Protein AF-A0A433X5P0-F1 (afdb_monomer_lite)

Foldseek 3Di:
DDPDVVVVVVVVVVVVVVVVVVVVVVCVVVVDPPPPPPDPPPPPPDPPVVVVVVVVVVVVVVQVVQCPDPDPHPVVVVD

Organism: NCBI:txid1783274

Structure (mmCIF, N/CA/C/O backbone):
data_AF-A0A433X5P0-F1
#
_entry.id   AF-A0A433X5P0-F1
#
loop_
_atom_site.group_PDB
_atom_site.id
_atom_site.type_symbol
_atom_site.label_atom_id
_atom_site.label_alt_id
_atom_site.label_comp_id
_atom_site.label_asym_id
_atom_site.label_entity_id
_atom_site.label_seq_id
_atom_site.pdbx_PDB_ins_code
_atom_site.Cartn_x
_atom_site.Cartn_y
_atom_site.Cartn_z
_atom_site.occupancy
_atom_site.B_iso_or_equiv
_atom_site.auth_seq_id
_atom_site.auth_comp_id
_atom_site.auth_asym_id
_atom_site.auth_atom_id
_atom_site.pdbx_PDB_model_num
ATOM 1 N N . MET A 1 1 ? -56.008 -2.640 46.249 1.00 50.25 1 MET A N 1
ATOM 2 C CA . MET A 1 1 ? -55.208 -3.118 45.106 1.00 50.25 1 MET A CA 1
ATOM 3 C C . MET A 1 1 ? -53.780 -2.693 45.367 1.00 50.25 1 MET A C 1
ATOM 5 O O . MET A 1 1 ? -53.456 -1.533 45.173 1.00 50.25 1 MET A O 1
ATOM 9 N N . SER A 1 2 ? -52.982 -3.572 45.966 1.00 55.06 2 SER A N 1
ATOM 10 C CA . SER A 1 2 ? -51.561 -3.314 46.188 1.00 55.06 2 SER A CA 1
ATOM 11 C C . SER A 1 2 ? -50.852 -3.487 44.851 1.00 55.06 2 SER A C 1
ATOM 13 O O . SER A 1 2 ? -50.785 -4.613 44.361 1.00 55.06 2 SER A O 1
ATOM 15 N N . GLU A 1 3 ? -50.376 -2.393 44.254 1.00 60.34 3 GLU A N 1
ATOM 16 C CA . GLU A 1 3 ? -49.383 -2.465 43.180 1.00 60.34 3 GLU A CA 1
ATOM 17 C C . GLU A 1 3 ? -48.267 -3.393 43.645 1.00 60.34 3 GLU A C 1
ATOM 19 O O . GLU A 1 3 ? -47.663 -3.188 44.703 1.00 60.34 3 GLU A O 1
ATOM 24 N N . ASN A 1 4 ? -48.055 -4.470 42.899 1.00 72.19 4 ASN A N 1
ATOM 25 C CA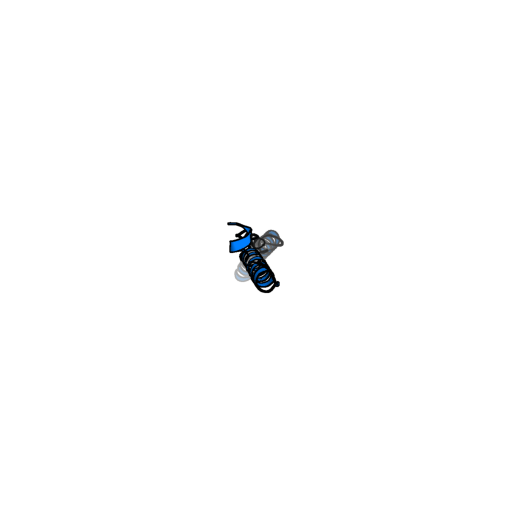 . ASN A 1 4 ? -47.074 -5.468 43.255 1.00 72.19 4 ASN A CA 1
ATOM 26 C C . ASN A 1 4 ? -45.696 -4.805 43.087 1.00 72.19 4 ASN A C 1
ATOM 28 O O . ASN A 1 4 ? -45.333 -4.426 41.972 1.00 72.19 4 ASN A O 1
ATOM 32 N N . PRO A 1 5 ? -44.900 -4.616 44.155 1.00 75.06 5 PRO A N 1
ATOM 33 C CA . PRO A 1 5 ? -43.641 -3.866 44.078 1.00 75.06 5 PRO A CA 1
ATOM 34 C C . PRO A 1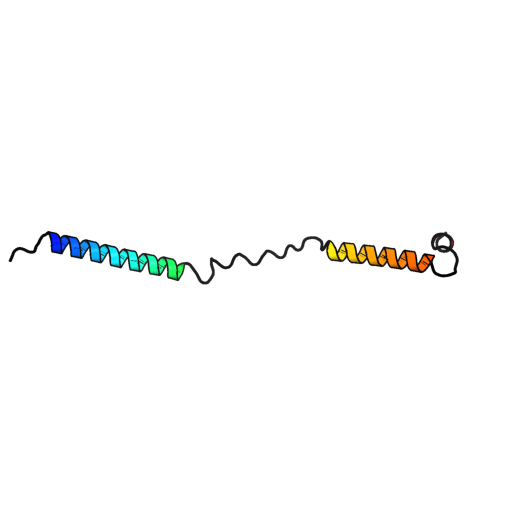 5 ? -42.628 -4.508 43.116 1.00 75.06 5 PRO A C 1
ATOM 36 O O . PRO A 1 5 ? -41.661 -3.870 42.700 1.00 75.06 5 PRO A O 1
ATOM 39 N N . ILE A 1 6 ? -42.859 -5.772 42.761 1.00 78.00 6 ILE A N 1
ATOM 40 C CA . ILE A 1 6 ? -42.115 -6.527 41.759 1.00 78.00 6 ILE A CA 1
ATOM 41 C C . ILE A 1 6 ? -42.452 -6.041 40.342 1.00 78.00 6 ILE A C 1
ATOM 43 O O . ILE A 1 6 ? -41.533 -5.830 39.558 1.00 78.00 6 ILE A O 1
ATOM 47 N N . GLU A 1 7 ? -43.724 -5.778 40.030 1.00 81.69 7 GLU A N 1
ATOM 48 C CA . GLU A 1 7 ? -44.168 -5.279 38.717 1.00 81.69 7 GLU A CA 1
ATOM 49 C C . GLU A 1 7 ? -43.591 -3.886 38.436 1.00 81.69 7 GLU A C 1
ATOM 51 O O . GLU A 1 7 ? -43.057 -3.634 37.358 1.00 81.69 7 GLU A O 1
ATOM 56 N N . ALA A 1 8 ? -43.563 -3.012 39.447 1.00 78.50 8 ALA A N 1
ATOM 57 C CA . ALA A 1 8 ? -42.947 -1.689 39.335 1.00 78.50 8 ALA A CA 1
ATOM 58 C C . ALA A 1 8 ? -41.424 -1.751 39.104 1.00 78.50 8 ALA A C 1
ATOM 60 O O . ALA A 1 8 ? -40.853 -0.894 38.427 1.00 78.50 8 ALA A O 1
ATOM 61 N N . ARG A 1 9 ? -40.740 -2.756 39.667 1.00 81.50 9 ARG A N 1
ATOM 62 C CA . ARG A 1 9 ? -39.308 -2.989 39.418 1.00 81.50 9 ARG A CA 1
ATOM 63 C C . ARG A 1 9 ? -39.072 -3.578 38.033 1.00 81.50 9 ARG A C 1
ATOM 65 O O . ARG A 1 9 ? -38.128 -3.154 37.373 1.00 81.50 9 ARG A O 1
ATOM 72 N N . LEU A 1 10 ? -39.936 -4.490 37.588 1.00 85.44 10 LEU A N 1
ATOM 73 C CA . LEU A 1 10 ? -39.879 -5.077 36.251 1.00 85.44 10 LEU A CA 1
ATOM 74 C C . LEU A 1 10 ? -40.011 -3.994 35.176 1.00 85.44 10 LEU A C 1
ATOM 76 O O . LEU A 1 10 ? -39.147 -3.889 34.313 1.00 85.44 10 LEU A O 1
ATOM 80 N N . ALA A 1 11 ? -41.007 -3.116 35.315 1.00 85.12 11 ALA A N 1
ATOM 81 C CA . ALA A 1 11 ? -41.246 -2.016 34.385 1.00 85.12 11 ALA A CA 1
ATOM 82 C C . ALA A 1 11 ? -40.047 -1.053 34.286 1.00 85.12 11 ALA A C 1
ATOM 84 O O . ALA A 1 11 ? -39.714 -0.560 33.210 1.00 85.12 11 ALA A O 1
ATOM 85 N N . ARG A 1 12 ? -39.346 -0.804 35.402 1.00 83.94 12 ARG A N 1
ATOM 86 C CA . ARG A 1 12 ? -38.120 0.016 35.403 1.00 83.94 12 ARG A CA 1
ATOM 87 C C . ARG A 1 12 ? -36.950 -0.676 34.710 1.00 83.94 12 ARG A C 1
ATOM 89 O O . ARG A 1 12 ? -36.159 -0.002 34.056 1.00 83.94 12 ARG A O 1
ATOM 96 N N . ILE A 1 13 ? -36.825 -1.993 34.862 1.00 87.00 13 ILE A N 1
ATOM 97 C CA . ILE A 1 13 ? -35.775 -2.778 34.203 1.00 87.00 13 ILE A CA 1
ATOM 98 C C . ILE A 1 13 ? -36.035 -2.840 32.697 1.00 87.00 13 ILE A C 1
ATOM 100 O O . ILE A 1 13 ? -35.109 -2.601 31.927 1.00 87.00 13 ILE A O 1
ATOM 104 N N . GLU A 1 14 ? -37.277 -3.072 32.272 1.00 87.62 14 GLU A N 1
ATOM 105 C CA . GLU A 1 14 ? -37.654 -3.049 30.853 1.00 87.62 14 GLU A CA 1
ATOM 106 C C . GLU A 1 14 ? -37.382 -1.687 30.213 1.00 87.62 14 GLU A C 1
ATOM 108 O O . GLU A 1 14 ? -36.782 -1.630 29.139 1.00 87.62 14 GLU A O 1
ATOM 113 N N . ALA A 1 15 ? -37.736 -0.591 30.894 1.00 86.81 15 ALA A N 1
ATOM 114 C CA . ALA A 1 15 ? -37.452 0.763 30.420 1.00 86.81 15 ALA A CA 1
ATOM 115 C C . ALA A 1 15 ? -35.940 1.030 30.287 1.00 86.81 15 ALA A C 1
ATOM 117 O O . ALA A 1 15 ? -35.490 1.630 29.310 1.00 86.81 15 ALA A O 1
ATOM 118 N N . ALA A 1 16 ? -35.136 0.549 31.240 1.00 86.19 16 ALA A N 1
ATOM 119 C CA . ALA A 1 16 ? -33.681 0.668 31.175 1.00 86.19 16 ALA A CA 1
ATOM 120 C C . ALA A 1 16 ? -33.082 -0.175 30.034 1.00 86.19 16 ALA A C 1
ATOM 122 O O . ALA A 1 16 ? -32.160 0.273 29.354 1.00 86.19 16 ALA A O 1
ATOM 123 N N . GLN A 1 17 ? -33.612 -1.376 29.789 1.00 87.06 17 GLN A N 1
ATOM 124 C CA . GLN A 1 17 ? -33.173 -2.245 28.695 1.00 87.06 17 GLN A CA 1
ATOM 125 C C . GLN A 1 17 ? -33.514 -1.665 27.319 1.00 87.06 17 GLN A C 1
ATOM 127 O O . GLN A 1 17 ? -32.685 -1.736 26.412 1.00 87.06 17 GLN A O 1
ATOM 132 N N . THR A 1 18 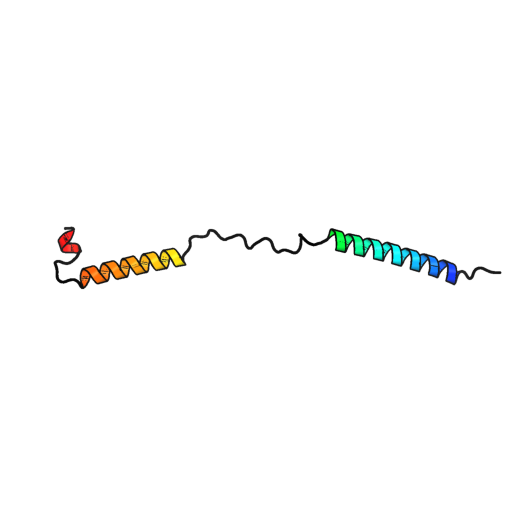? -34.686 -1.047 27.162 1.00 88.25 18 THR A N 1
ATOM 133 C CA . THR A 1 18 ? -35.065 -0.387 25.901 1.00 88.25 18 THR A CA 1
ATOM 134 C C . THR A 1 18 ? -34.221 0.858 25.632 1.00 88.25 18 THR A C 1
ATOM 136 O O . THR A 1 18 ? -33.772 1.038 24.501 1.00 88.25 18 THR A O 1
ATOM 139 N N . ASP A 1 19 ? -33.927 1.677 26.649 1.00 86.69 19 ASP A N 1
ATOM 140 C CA . ASP A 1 19 ? -33.030 2.836 26.501 1.00 86.69 19 ASP A CA 1
ATOM 141 C C . ASP A 1 19 ? -31.598 2.405 26.139 1.00 86.69 19 ASP A C 1
ATOM 143 O O . ASP A 1 19 ? -30.983 2.964 25.230 1.00 86.69 19 ASP A O 1
ATOM 147 N N . LEU A 1 20 ? -31.073 1.352 26.776 1.00 85.12 20 LEU A N 1
ATOM 148 C CA . LEU A 1 20 ? -29.757 0.802 26.433 1.00 85.12 20 LEU A CA 1
ATOM 149 C C . LEU A 1 20 ? -29.727 0.194 25.026 1.00 85.12 20 LEU A C 1
ATOM 151 O O . LEU A 1 20 ? -28.766 0.426 24.292 1.00 85.12 20 LEU A O 1
ATOM 155 N N . GLY A 1 21 ? -30.776 -0.528 24.624 1.00 84.81 21 GLY A N 1
ATOM 156 C CA . GLY A 1 21 ? -30.901 -1.097 23.282 1.00 84.81 21 GLY A CA 1
ATOM 157 C C . GLY A 1 21 ? -30.944 -0.026 22.190 1.00 84.81 21 GLY A C 1
ATOM 158 O O . GLY A 1 21 ? -30.269 -0.166 21.171 1.00 84.81 21 GLY A O 1
ATOM 159 N N . LEU A 1 22 ? -31.660 1.080 22.429 1.00 83.06 22 LEU A N 1
ATOM 160 C CA . LEU A 1 22 ? -31.719 2.241 21.529 1.00 83.06 22 LEU A CA 1
ATOM 161 C C . LEU A 1 22 ? -30.377 2.971 21.423 1.00 83.06 22 LEU A C 1
ATOM 163 O O . LEU A 1 22 ? -29.985 3.415 20.343 1.00 83.06 22 LEU A O 1
ATOM 167 N N . ARG A 1 23 ? -29.644 3.093 22.534 1.00 79.31 23 ARG A N 1
ATOM 168 C CA . ARG A 1 23 ? -28.301 3.690 22.531 1.00 79.31 23 ARG A CA 1
ATOM 169 C C . ARG A 1 23 ? -27.295 2.811 21.800 1.00 79.31 23 ARG A C 1
ATOM 171 O O . ARG A 1 23 ? -26.492 3.344 21.046 1.00 79.31 23 ARG A O 1
ATOM 178 N N . LEU A 1 24 ? -27.367 1.492 21.974 1.00 78.50 24 LEU A N 1
ATOM 179 C CA . LEU A 1 24 ? -26.547 0.529 21.235 1.00 78.50 24 LEU A CA 1
ATOM 180 C C . LEU A 1 24 ? -26.822 0.592 19.734 1.00 78.50 24 LEU A C 1
ATOM 182 O O . LEU A 1 24 ? -25.885 0.771 18.968 1.00 78.50 24 LEU A O 1
ATOM 186 N N . THR A 1 25 ? -28.091 0.567 19.318 1.00 77.69 25 THR A N 1
ATOM 187 C CA . THR A 1 25 ? -28.446 0.688 17.891 1.00 77.69 25 THR A CA 1
ATOM 188 C C . THR A 1 25 ? -28.038 2.035 17.303 1.00 77.69 25 THR A C 1
ATOM 190 O O . THR A 1 25 ? -27.616 2.085 16.150 1.00 77.69 25 THR A O 1
ATOM 193 N N . ARG A 1 26 ? -28.097 3.133 18.073 1.00 76.06 26 ARG A N 1
ATOM 194 C CA . ARG A 1 26 ? -27.558 4.429 17.629 1.00 76.06 26 ARG A CA 1
ATOM 195 C C . ARG A 1 26 ? -26.035 4.396 17.497 1.00 76.06 26 ARG A C 1
ATOM 197 O O . ARG A 1 26 ? -25.526 4.894 16.507 1.00 76.06 26 ARG A O 1
ATOM 204 N N . ILE A 1 27 ? -25.314 3.800 18.445 1.00 71.88 27 ILE A N 1
ATOM 205 C CA . ILE A 1 27 ? -23.846 3.683 18.394 1.00 71.88 27 ILE A CA 1
ATOM 206 C C . ILE A 1 27 ? -23.401 2.775 17.240 1.00 71.88 27 ILE A C 1
ATOM 208 O O . ILE A 1 27 ? -22.411 3.070 16.580 1.00 71.88 27 ILE A O 1
ATOM 212 N N . GLU A 1 28 ? -24.136 1.700 16.966 1.00 70.44 28 GLU A N 1
ATOM 213 C CA . GLU A 1 28 ? -23.894 0.811 15.827 1.00 70.44 28 GLU A CA 1
ATOM 214 C C . GLU A 1 28 ? -24.242 1.499 14.496 1.00 70.44 28 GLU A C 1
ATOM 216 O O . GLU A 1 28 ? -23.479 1.402 13.535 1.00 70.44 28 GLU A O 1
ATOM 221 N N . GLY A 1 29 ? -25.339 2.265 14.452 1.00 63.78 29 GLY A N 1
ATOM 222 C CA . GLY A 1 29 ? -25.779 3.017 13.271 1.00 63.78 29 GLY A CA 1
ATOM 223 C C . GLY A 1 29 ? -24.921 4.247 12.945 1.00 63.78 29 GLY A C 1
ATOM 224 O O . GLY A 1 29 ? -24.664 4.526 11.777 1.00 63.78 29 GLY A O 1
ATOM 225 N N . GLU A 1 30 ? -24.426 4.959 13.959 1.00 59.97 30 GLU A N 1
ATOM 226 C CA . GLU A 1 30 ? -23.436 6.042 13.825 1.00 59.97 30 GLU A CA 1
ATOM 227 C C . GLU A 1 30 ? -21.999 5.491 13.706 1.00 59.97 30 GLU A C 1
ATOM 229 O O . GLU A 1 30 ? -21.070 6.220 13.350 1.00 59.97 30 GLU A O 1
ATOM 234 N N . GLY A 1 31 ? -21.814 4.194 13.977 1.00 51.81 31 GLY A N 1
ATOM 235 C CA . GLY A 1 31 ? -20.534 3.497 13.972 1.00 51.81 31 GLY A CA 1
ATOM 236 C C . GLY A 1 31 ? -19.976 3.235 12.576 1.00 51.81 31 GLY A C 1
ATOM 237 O O . GLY A 1 31 ? -18.803 3.529 12.340 1.00 51.81 31 GLY A O 1
ATOM 238 N N . GLN A 1 32 ? -20.768 2.736 11.619 1.00 60.31 32 GLN A N 1
ATOM 239 C CA . GLN A 1 32 ? -20.225 2.365 10.305 1.00 60.31 32 GLN A CA 1
ATOM 240 C C . GLN A 1 32 ? -21.261 2.286 9.174 1.00 60.31 32 GLN A C 1
ATOM 242 O O . GLN A 1 32 ? -22.128 1.418 9.176 1.00 60.31 32 GLN A O 1
ATOM 247 N N . PRO A 1 33 ? -21.033 3.072 8.104 1.00 50.59 33 PRO A N 1
ATOM 248 C CA . PRO A 1 33 ? -20.606 2.445 6.846 1.00 50.59 33 PRO A CA 1
ATOM 249 C C . PRO A 1 33 ? -19.165 2.790 6.432 1.00 50.59 33 PRO A C 1
ATOM 251 O O . PRO A 1 33 ? -18.669 2.226 5.463 1.00 50.59 33 PRO A O 1
ATOM 254 N N . SER A 1 34 ? -18.468 3.675 7.161 1.00 54.09 34 SER A N 1
ATOM 255 C CA . SER A 1 34 ? -17.203 4.261 6.663 1.00 54.09 34 SER A CA 1
ATOM 256 C C . SER A 1 34 ? -15.977 4.122 7.576 1.00 54.09 34 SER A C 1
ATOM 258 O O . SER A 1 34 ? -14.876 4.453 7.154 1.00 54.09 34 SER A O 1
ATOM 260 N N . ARG A 1 35 ? -16.111 3.622 8.810 1.00 55.56 35 ARG A N 1
ATOM 261 C CA . ARG A 1 35 ? -14.973 3.403 9.734 1.00 55.56 35 ARG A CA 1
ATOM 262 C C . ARG A 1 35 ? -14.333 2.001 9.669 1.00 55.56 35 ARG A C 1
ATOM 264 O O . ARG A 1 35 ? -13.268 1.820 10.243 1.00 55.56 35 ARG A O 1
ATOM 271 N N . PHE A 1 36 ? -14.971 0.992 9.049 1.00 53.78 36 PHE A N 1
ATOM 272 C CA . PHE A 1 36 ? -14.420 -0.382 8.892 1.00 53.78 36 PHE A CA 1
ATOM 273 C C . PHE A 1 36 ? -13.976 -0.670 7.456 1.00 53.78 36 PHE A C 1
ATOM 275 O O . PHE A 1 36 ? -13.622 -1.804 7.148 1.00 53.78 36 PHE A O 1
ATOM 282 N N . ALA A 1 37 ? -13.953 0.328 6.573 1.00 55.81 37 ALA A N 1
ATOM 283 C CA . ALA A 1 37 ? -13.063 0.210 5.436 1.00 55.81 37 ALA A CA 1
ATOM 284 C C . ALA A 1 37 ? -11.650 0.318 6.028 1.00 55.81 37 ALA A C 1
ATOM 286 O O . ALA A 1 37 ? -11.326 1.387 6.561 1.00 55.81 37 ALA A O 1
ATOM 287 N N . PRO A 1 38 ? -10.822 -0.750 6.027 1.00 63.28 38 PRO A N 1
ATOM 288 C CA . PRO A 1 38 ? -9.401 -0.544 6.255 1.00 63.28 38 PRO A CA 1
ATOM 289 C C . PRO A 1 38 ? -8.977 0.596 5.321 1.00 63.28 38 PRO A C 1
ATOM 291 O O . PRO A 1 38 ? -9.473 0.638 4.186 1.00 63.28 38 PRO A O 1
ATOM 294 N N . PRO A 1 39 ? -8.151 1.555 5.783 1.00 66.50 39 PRO A N 1
ATOM 295 C CA . PRO A 1 39 ? -7.651 2.592 4.891 1.00 66.50 39 PRO A CA 1
ATOM 296 C C . PRO A 1 39 ? -7.153 1.889 3.623 1.00 66.50 39 PRO A C 1
ATOM 298 O O . PRO A 1 39 ? -6.527 0.827 3.767 1.00 66.50 39 PRO A O 1
ATOM 301 N N . PRO A 1 40 ? -7.488 2.390 2.412 1.00 67.19 40 PRO A N 1
ATOM 302 C CA . PRO A 1 40 ? -7.015 1.767 1.183 1.00 67.19 40 PRO A CA 1
ATOM 303 C C . PRO A 1 40 ? -5.522 1.523 1.377 1.00 67.19 40 PRO A C 1
ATOM 305 O O . PRO A 1 40 ? -4.860 2.430 1.902 1.00 67.19 40 PRO A O 1
ATOM 308 N N . PRO A 1 41 ? -5.027 0.292 1.122 1.00 71.06 41 PRO A N 1
ATOM 309 C CA . PRO A 1 41 ? -3.646 -0.049 1.414 1.00 71.06 41 PRO A CA 1
ATOM 310 C C . PRO A 1 41 ? -2.823 1.060 0.796 1.00 71.06 41 PRO A C 1
ATOM 312 O O . PRO A 1 41 ? -2.920 1.250 -0.414 1.00 71.06 41 PRO A O 1
ATOM 315 N N . ALA A 1 42 ? -2.153 1.856 1.643 1.00 66.12 42 ALA A N 1
ATOM 316 C CA . ALA A 1 42 ? -1.391 2.999 1.175 1.00 66.12 42 ALA A CA 1
ATOM 317 C C . ALA A 1 42 ? -0.549 2.455 0.036 1.00 66.12 42 ALA A C 1
ATOM 319 O O . ALA A 1 42 ? 0.213 1.508 0.271 1.00 66.12 42 ALA A O 1
ATOM 320 N N . GLU A 1 43 ? -0.808 2.929 -1.187 1.00 66.25 43 GLU A N 1
ATOM 321 C CA . GLU A 1 43 ? -0.074 2.482 -2.353 1.00 66.25 43 GLU A CA 1
ATOM 322 C C . GLU A 1 43 ? 1.364 2.785 -1.993 1.00 66.25 43 GLU A C 1
ATOM 324 O O . GLU A 1 43 ? 1.766 3.941 -1.866 1.00 66.25 43 GLU A O 1
ATOM 329 N N . ARG A 1 44 ? 2.102 1.736 -1.626 1.00 65.31 44 ARG A N 1
ATOM 330 C CA . ARG A 1 44 ? 3.503 1.869 -1.300 1.00 65.31 44 ARG A CA 1
ATOM 331 C C . ARG A 1 44 ? 4.115 2.193 -2.649 1.00 65.31 44 ARG A C 1
ATOM 333 O O . ARG A 1 44 ? 4.511 1.280 -3.368 1.00 65.31 44 ARG A O 1
ATOM 340 N N . GLU A 1 45 ? 4.188 3.480 -2.976 1.00 65.25 45 GLU A N 1
ATOM 341 C CA . GLU A 1 45 ? 5.071 4.066 -3.982 1.00 65.25 45 GLU A CA 1
ATOM 342 C C . GLU A 1 45 ? 6.522 3.887 -3.506 1.00 65.25 45 GLU A C 1
ATOM 344 O O . GLU A 1 45 ? 7.324 4.808 -3.409 1.00 65.25 45 GLU A O 1
ATOM 349 N N . GLY A 1 46 ? 6.863 2.663 -3.112 1.00 72.62 46 GLY A N 1
ATOM 350 C CA . GLY A 1 46 ? 8.229 2.237 -2.987 1.00 72.62 46 GLY A CA 1
ATOM 351 C C . GLY A 1 46 ? 8.797 2.051 -4.389 1.00 72.62 46 GLY A C 1
ATOM 352 O O . GLY A 1 46 ? 8.047 1.860 -5.354 1.00 72.62 46 GLY A O 1
ATOM 353 N N . PRO A 1 47 ? 10.129 2.072 -4.524 1.00 75.06 47 PRO A N 1
ATOM 354 C CA . PRO A 1 47 ? 10.773 1.723 -5.778 1.00 75.06 47 PRO A CA 1
ATOM 355 C C . PRO A 1 47 ? 10.215 0.387 -6.281 1.00 75.06 47 PRO A C 1
ATOM 357 O O . PRO A 1 47 ? 10.245 -0.625 -5.577 1.00 75.06 47 PRO A O 1
ATOM 360 N N . ASN A 1 48 ? 9.658 0.401 -7.494 1.00 82.19 48 ASN A N 1
ATOM 361 C CA . ASN A 1 48 ? 9.095 -0.787 -8.117 1.00 82.19 48 ASN A CA 1
ATOM 362 C C . ASN A 1 48 ? 10.252 -1.712 -8.523 1.00 82.19 48 ASN A C 1
ATOM 364 O O . ASN A 1 48 ? 10.749 -1.662 -9.648 1.00 82.19 48 ASN A O 1
ATOM 368 N N . TRP A 1 49 ? 10.702 -2.537 -7.578 1.00 85.75 49 TRP A N 1
ATOM 369 C CA . TRP A 1 49 ? 11.792 -3.494 -7.758 1.00 85.75 49 TRP A CA 1
ATOM 370 C C . TRP A 1 49 ? 11.548 -4.455 -8.920 1.00 85.75 49 TRP A C 1
ATOM 372 O O . TRP A 1 49 ? 12.504 -4.846 -9.583 1.00 85.75 49 TRP A O 1
ATOM 382 N N . ALA A 1 50 ? 10.286 -4.774 -9.229 1.00 85.69 50 ALA A N 1
ATOM 383 C CA . ALA A 1 50 ? 9.950 -5.566 -10.408 1.00 85.69 50 ALA A CA 1
ATOM 384 C C . ALA A 1 50 ? 10.295 -4.810 -11.699 1.00 85.69 50 ALA A C 1
ATOM 386 O O . ALA A 1 50 ? 10.935 -5.366 -12.587 1.00 85.69 50 ALA A O 1
ATOM 387 N N . ARG A 1 51 ? 9.964 -3.515 -11.782 1.00 87.56 51 ARG A N 1
ATOM 388 C CA . ARG A 1 51 ? 10.360 -2.659 -12.910 1.00 87.56 51 ARG A CA 1
ATOM 389 C C . ARG A 1 51 ? 11.880 -2.538 -13.024 1.00 87.56 51 ARG A C 1
ATOM 391 O O . ARG A 1 51 ? 12.404 -2.636 -14.127 1.00 87.56 51 ARG A O 1
ATOM 398 N N . ILE A 1 52 ? 12.581 -2.366 -11.902 1.00 90.06 52 ILE A N 1
ATOM 399 C CA . ILE A 1 52 ? 14.052 -2.309 -11.869 1.00 90.06 52 ILE A CA 1
ATOM 400 C C . ILE A 1 52 ? 14.652 -3.630 -12.373 1.00 90.06 52 ILE A C 1
ATOM 402 O O . ILE A 1 52 ? 15.530 -3.612 -13.232 1.00 90.06 52 ILE A O 1
ATOM 406 N N . GLY A 1 53 ? 14.141 -4.771 -11.905 1.00 91.69 53 GLY A N 1
ATOM 407 C CA . GLY A 1 53 ? 14.581 -6.093 -12.350 1.00 91.69 53 GLY A CA 1
ATOM 408 C C . GLY A 1 53 ? 14.368 -6.314 -13.848 1.00 91.69 53 GLY A C 1
ATOM 409 O O . GLY A 1 53 ? 15.280 -6.774 -14.529 1.00 91.69 53 GLY A O 1
ATOM 410 N N . VAL A 1 54 ? 13.210 -5.913 -14.385 1.00 94.69 54 VAL A N 1
ATOM 411 C CA . VAL A 1 54 ? 12.929 -5.984 -15.830 1.00 94.69 54 VAL A CA 1
ATOM 412 C C . VAL A 1 54 ? 13.892 -5.103 -16.626 1.00 94.69 54 VAL A C 1
ATOM 414 O O . VAL A 1 54 ? 14.417 -5.553 -17.640 1.00 94.69 54 VAL A O 1
ATOM 417 N N . ILE A 1 55 ? 14.176 -3.880 -16.165 1.00 93.44 55 ILE A N 1
ATOM 418 C CA . ILE A 1 55 ? 15.138 -2.987 -16.830 1.00 93.44 55 ILE A CA 1
ATOM 419 C C . ILE A 1 55 ? 16.525 -3.638 -16.890 1.00 93.44 55 ILE A C 1
ATOM 421 O O . ILE A 1 55 ? 17.131 -3.676 -17.958 1.00 93.44 55 ILE A O 1
ATOM 425 N N . ILE A 1 56 ? 17.011 -4.190 -15.774 1.00 95.25 56 ILE A N 1
ATOM 426 C CA . ILE A 1 56 ? 18.316 -4.865 -15.719 1.00 95.25 56 ILE A CA 1
ATOM 427 C C . ILE A 1 56 ? 18.348 -6.065 -16.670 1.00 95.25 56 ILE A C 1
ATOM 429 O O . ILE A 1 56 ? 19.315 -6.231 -17.412 1.00 95.25 56 ILE A O 1
ATOM 433 N N . LEU A 1 57 ? 17.283 -6.871 -16.693 1.00 95.56 57 LEU A N 1
ATOM 434 C CA . LEU A 1 57 ? 17.182 -8.037 -17.570 1.00 95.56 57 LEU A CA 1
ATOM 435 C C . LEU A 1 57 ? 17.252 -7.642 -19.053 1.00 95.56 57 LEU A C 1
ATOM 437 O O . LEU A 1 57 ? 17.962 -8.278 -19.827 1.00 95.56 57 LEU A O 1
ATOM 441 N N . VAL A 1 58 ? 16.554 -6.569 -19.439 1.00 94.81 58 VAL A N 1
ATOM 442 C CA . VAL A 1 58 ? 16.571 -6.039 -20.811 1.00 94.81 58 VAL A CA 1
ATOM 443 C C . VAL A 1 58 ? 17.965 -5.542 -21.191 1.00 94.81 58 VAL A C 1
ATOM 445 O O . VAL A 1 58 ? 18.426 -5.827 -22.292 1.00 94.81 58 VAL A O 1
ATOM 448 N N . VAL A 1 59 ? 18.661 -4.845 -20.287 1.00 94.31 59 VAL A N 1
ATOM 449 C CA . VAL A 1 59 ? 20.036 -4.381 -20.531 1.00 94.31 59 VAL A CA 1
ATOM 450 C C . VAL A 1 59 ? 20.990 -5.561 -20.721 1.00 94.31 59 VAL A C 1
ATOM 452 O O . VAL A 1 59 ? 21.764 -5.565 -21.673 1.00 94.31 59 VAL A O 1
ATOM 455 N N . LEU A 1 60 ? 20.910 -6.585 -19.868 1.00 92.88 60 LEU A N 1
ATOM 456 C CA . LEU 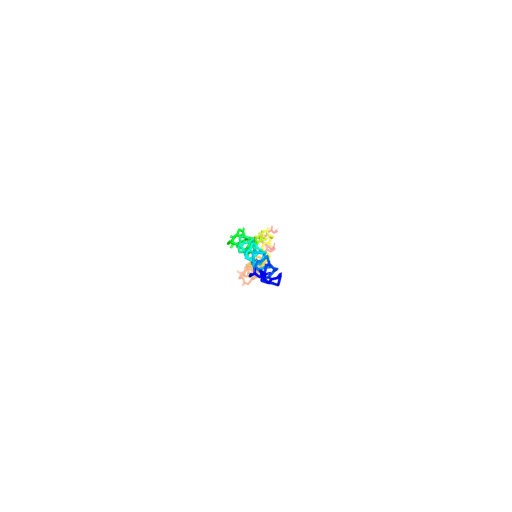A 1 60 ? 21.722 -7.800 -20.000 1.00 92.88 60 LEU A CA 1
ATOM 457 C C . LEU A 1 60 ? 21.454 -8.533 -21.316 1.00 92.88 60 LEU A C 1
ATOM 459 O O . LEU A 1 60 ? 22.399 -8.908 -22.005 1.00 92.88 60 LEU A O 1
ATOM 463 N N . ALA A 1 61 ? 20.183 -8.696 -21.688 1.00 91.19 61 ALA A N 1
ATOM 464 C CA . ALA A 1 61 ? 19.808 -9.324 -22.949 1.00 91.19 61 ALA A CA 1
ATOM 465 C C . ALA A 1 61 ? 20.315 -8.525 -24.160 1.00 91.19 61 ALA A C 1
ATOM 467 O O . ALA A 1 61 ? 20.789 -9.115 -25.126 1.00 91.19 61 ALA A O 1
ATOM 468 N N . ALA A 1 62 ? 20.258 -7.191 -24.103 1.00 88.81 62 ALA A N 1
ATOM 469 C CA . ALA A 1 62 ? 20.781 -6.328 -25.156 1.00 88.81 62 ALA A CA 1
ATOM 470 C C . ALA A 1 62 ? 22.308 -6.431 -25.282 1.00 88.81 62 ALA A C 1
ATOM 472 O O . ALA A 1 62 ? 22.815 -6.529 -26.394 1.00 88.81 62 ALA A O 1
ATOM 473 N N . LEU A 1 63 ? 23.038 -6.448 -24.162 1.00 84.81 63 LEU A N 1
ATOM 474 C CA . LEU A 1 63 ? 24.492 -6.630 -24.167 1.00 84.81 63 LEU A CA 1
ATOM 475 C C . LEU A 1 63 ? 24.886 -7.990 -24.741 1.00 84.81 63 LEU A C 1
ATOM 477 O O . LEU A 1 63 ? 25.761 -8.050 -25.597 1.00 84.81 63 LEU A O 1
ATOM 481 N N . TRP A 1 64 ? 24.200 -9.055 -24.323 1.00 86.56 64 TRP A N 1
ATOM 482 C CA . TRP A 1 64 ? 24.427 -10.399 -24.848 1.00 86.56 64 TRP A CA 1
ATOM 483 C C . TRP A 1 64 ? 24.141 -10.478 -26.352 1.00 86.56 64 TRP A C 1
ATOM 485 O O . TRP A 1 64 ? 24.943 -11.007 -27.107 1.00 86.56 64 TRP A O 1
ATOM 495 N N . LEU A 1 65 ? 23.040 -9.875 -26.813 1.00 84.00 65 LEU A N 1
ATOM 496 C CA . LEU A 1 65 ? 22.695 -9.842 -28.235 1.00 84.00 65 LEU A CA 1
ATOM 497 C C . LEU A 1 65 ? 23.743 -9.097 -29.074 1.00 84.00 65 LEU A C 1
ATOM 499 O O . LEU A 1 65 ? 23.992 -9.477 -30.214 1.00 84.00 65 LEU A O 1
ATOM 503 N N . ILE A 1 66 ? 24.333 -8.026 -28.537 1.00 77.81 66 ILE A N 1
ATOM 504 C CA . ILE A 1 66 ? 25.391 -7.289 -29.234 1.00 77.81 66 ILE A CA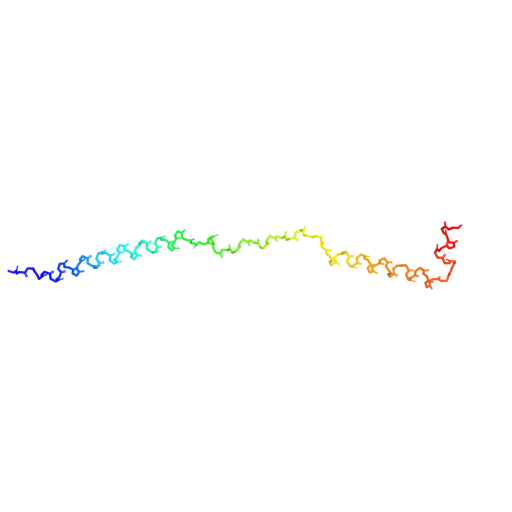 1
ATOM 505 C C . ILE A 1 66 ? 26.684 -8.108 -29.301 1.00 77.81 66 ILE A C 1
ATOM 507 O O . ILE A 1 66 ? 27.368 -8.038 -30.318 1.00 77.81 66 ILE A O 1
ATOM 511 N N . ASP A 1 67 ? 26.987 -8.883 -28.261 1.00 72.69 67 ASP A N 1
ATOM 512 C CA . ASP A 1 67 ? 28.139 -9.792 -28.218 1.00 72.69 67 ASP A CA 1
ATOM 513 C C . ASP A 1 67 ? 27.986 -10.964 -29.206 1.00 72.69 67 ASP A C 1
ATOM 515 O O . ASP A 1 67 ? 28.936 -11.350 -29.879 1.00 72.69 67 ASP A O 1
ATOM 519 N N . GLU A 1 68 ? 26.763 -11.478 -29.371 1.00 73.31 68 GLU A N 1
ATOM 520 C CA . GLU A 1 68 ? 26.457 -12.582 -30.292 1.00 73.31 68 GLU A CA 1
ATOM 521 C C . GLU A 1 68 ? 26.425 -12.143 -31.776 1.00 73.31 68 GLU A C 1
ATOM 523 O O . GLU A 1 68 ? 26.477 -12.974 -32.688 1.00 73.31 68 GLU A O 1
ATOM 528 N N . MET A 1 69 ? 26.330 -10.837 -32.065 1.00 68.38 69 MET A N 1
ATOM 529 C CA . MET A 1 69 ? 26.361 -10.340 -33.443 1.00 68.38 69 MET A CA 1
ATOM 530 C C . MET A 1 69 ? 27.786 -10.398 -34.019 1.00 68.38 69 MET A C 1
ATOM 532 O O . MET A 1 69 ? 28.710 -9.855 -33.416 1.00 68.38 69 MET A O 1
ATOM 536 N N . PRO A 1 70 ? 27.987 -10.947 -35.236 1.00 55.94 70 PRO A N 1
ATOM 537 C CA . PRO A 1 70 ? 29.302 -10.982 -35.864 1.00 55.94 70 PRO A CA 1
ATOM 538 C C . PRO A 1 70 ? 29.795 -9.555 -36.136 1.00 55.94 70 PRO A C 1
ATOM 540 O O . PRO A 1 70 ? 29.287 -8.841 -37.002 1.00 55.94 70 PRO A O 1
ATOM 543 N N . GLY A 1 71 ? 30.794 -9.131 -35.372 1.00 63.69 71 GLY A N 1
ATOM 544 C CA . GLY A 1 71 ? 31.409 -7.815 -35.454 1.00 63.69 71 GLY A CA 1
ATOM 545 C C . GLY A 1 71 ? 32.414 -7.613 -34.319 1.00 63.69 71 GLY A C 1
ATOM 546 O O . GLY A 1 71 ? 32.513 -8.461 -33.439 1.00 63.69 71 GLY A O 1
ATOM 547 N N . PRO A 1 72 ? 33.180 -6.511 -34.328 1.00 64.56 72 PRO A N 1
ATOM 548 C CA . PRO A 1 72 ? 34.109 -6.214 -33.244 1.00 64.56 72 PRO A CA 1
ATOM 549 C C . PRO A 1 72 ? 33.342 -6.072 -31.926 1.00 64.56 72 PRO A C 1
ATOM 551 O O . PRO A 1 72 ? 32.276 -5.433 -31.912 1.00 64.56 72 PRO A O 1
ATOM 554 N N . ASN A 1 73 ? 33.891 -6.675 -30.864 1.00 65.56 73 ASN A N 1
ATOM 555 C CA . ASN A 1 73 ? 33.329 -6.674 -29.514 1.00 65.56 73 ASN A CA 1
ATOM 556 C C . ASN A 1 73 ? 33.006 -5.243 -29.071 1.00 65.56 73 ASN A C 1
ATOM 558 O O . ASN A 1 73 ? 33.658 -4.289 -29.494 1.00 65.56 73 ASN A O 1
ATOM 562 N N . LEU A 1 74 ? 32.021 -5.073 -28.185 1.00 61.78 74 LEU A N 1
ATOM 563 C CA . LEU A 1 74 ? 31.580 -3.743 -27.740 1.00 61.78 74 LEU A CA 1
ATOM 564 C C . LEU A 1 74 ? 32.740 -2.879 -27.206 1.00 61.78 74 LEU A C 1
ATOM 566 O O . LEU A 1 74 ? 32.751 -1.666 -27.399 1.00 61.78 74 LEU A O 1
ATOM 570 N N . LEU A 1 75 ? 33.734 -3.517 -26.582 1.00 60.69 75 LEU A N 1
ATOM 571 C CA . LEU A 1 75 ? 34.950 -2.869 -26.090 1.00 60.69 75 LEU A CA 1
ATOM 572 C C . LEU A 1 75 ? 35.831 -2.310 -27.223 1.00 60.69 75 LEU A C 1
ATOM 574 O O . LEU A 1 75 ? 36.322 -1.198 -27.075 1.00 60.69 75 LEU A O 1
ATOM 578 N N . ASP A 1 76 ? 35.936 -3.005 -28.361 1.00 63.03 76 ASP A N 1
ATOM 579 C CA . ASP A 1 76 ? 36.687 -2.564 -29.555 1.00 63.03 76 ASP A CA 1
ATOM 580 C C . ASP A 1 76 ? 35.967 -1.460 -30.351 1.00 63.03 76 ASP A C 1
ATOM 582 O O . ASP A 1 76 ? 36.512 -0.911 -31.305 1.00 63.03 76 ASP A O 1
ATOM 586 N N . ARG A 1 77 ? 34.701 -1.163 -30.029 1.00 62.91 77 ARG A N 1
ATOM 587 C CA . ARG A 1 77 ? 33.937 -0.081 -30.678 1.00 62.91 77 ARG A CA 1
ATOM 588 C C . ARG A 1 77 ? 33.960 1.229 -29.898 1.00 62.91 77 ARG A C 1
ATOM 590 O O . ARG A 1 77 ? 33.597 2.262 -30.454 1.00 62.91 77 ARG A O 1
ATOM 597 N N . ILE A 1 78 ? 34.287 1.173 -28.609 1.00 66.00 78 ILE A N 1
ATOM 598 C CA . ILE A 1 78 ? 34.241 2.322 -27.695 1.00 66.00 78 ILE A CA 1
ATOM 599 C C . ILE A 1 78 ? 35.657 2.837 -27.387 1.00 66.00 78 ILE A C 1
ATOM 601 O O . ILE A 1 78 ? 35.811 4.029 -27.116 1.00 66.00 78 ILE A O 1
ATOM 605 N N . PHE A 1 79 ? 36.666 1.963 -27.450 1.00 51.16 79 PHE A N 1
ATOM 606 C CA . PHE A 1 79 ? 38.092 2.285 -27.333 1.00 51.16 79 PHE A CA 1
ATOM 607 C C . PHE A 1 79 ? 38.800 2.149 -28.680 1.00 51.16 79 PHE A C 1
ATOM 609 O O . PHE A 1 79 ? 39.800 2.878 -28.869 1.00 51.16 79 PHE A O 1
#

Radius of gyration: 37.66 Å; chains: 1; bounding box: 93×19×82 Å

pLDDT: mean 74.87, std 13.02, range [50.25, 95.56]

Secondary structure (DSSP, 8-state):
----HHHHHHHHHHHHHHHHH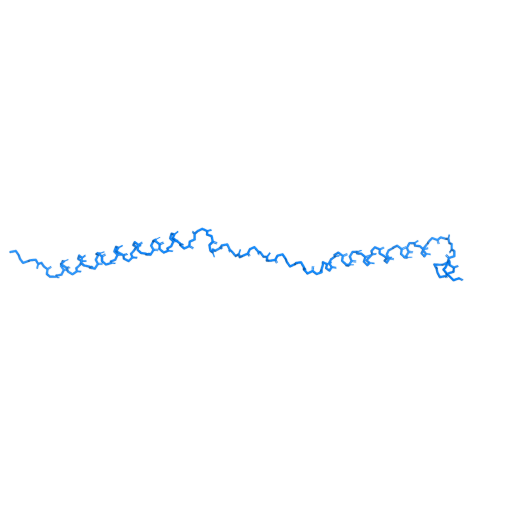HHHHHHHHHH-SSSSSPPP--------HHHHHHHHHHHHHHHHHHHHSSSS-HHHHH-

Sequence (79 aa):
MSENPIEARLARIEAAQTDLGLRLTRIEGEGQPSRFAPPPPAEREGPNWARIGVIILVVLAALWLIDEMPGPNLLDRIF